Protein AF-A0ABD5BLZ2-F1 (afdb_monomer_lite)

Structure (mmCIF, N/CA/C/O backbone):
data_AF-A0ABD5BLZ2-F1
#
_entry.id   AF-A0ABD5BLZ2-F1
#
loop_
_atom_site.group_PDB
_atom_site.id
_atom_site.type_symbol
_atom_site.label_atom_id
_atom_site.label_alt_id
_atom_site.label_comp_id
_atom_site.label_asym_id
_atom_site.label_entity_id
_atom_site.label_seq_id
_atom_site.pdbx_PDB_ins_code
_atom_site.Cartn_x
_atom_site.Cartn_y
_atom_site.Cartn_z
_atom_site.occupancy
_atom_site.B_iso_or_equiv
_atom_site.auth_seq_id
_atom_site.auth_comp_id
_atom_site.auth_asym_id
_atom_site.auth_atom_id
_atom_site.pdbx_PDB_model_num
ATOM 1 N N . GLY A 1 1 ? -17.790 -18.488 3.631 1.00 69.88 1 GLY A N 1
ATOM 2 C CA . GLY A 1 1 ? -17.364 -19.132 2.370 1.00 69.88 1 GLY A CA 1
ATOM 3 C C . GLY A 1 1 ? -16.326 -18.260 1.701 1.00 69.88 1 GLY A C 1
ATOM 4 O O . GLY A 1 1 ? -16.133 -17.155 2.186 1.00 69.88 1 GLY A O 1
ATOM 5 N N . GLU A 1 2 ? -15.668 -18.731 0.642 1.00 71.56 2 GLU A N 1
ATOM 6 C CA . GLU A 1 2 ? -14.803 -17.884 -0.194 1.00 71.56 2 GLU A CA 1
ATOM 7 C C . GLU A 1 2 ? -15.683 -17.042 -1.128 1.00 71.56 2 GLU A C 1
ATOM 9 O O . GLU A 1 2 ? -16.306 -17.601 -2.031 1.00 71.56 2 GLU A O 1
ATOM 14 N N . PRO A 1 3 ? -15.816 -15.724 -0.895 1.00 8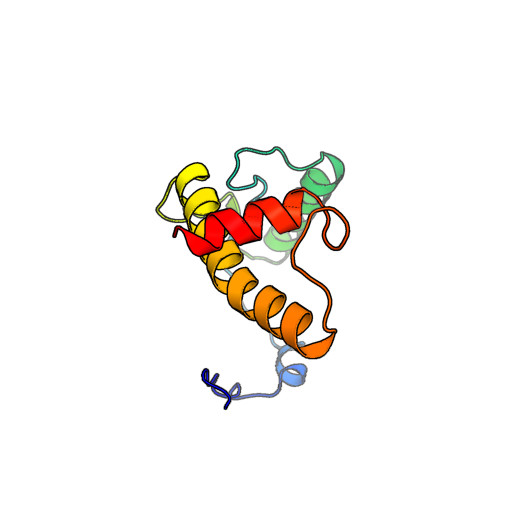0.00 3 PRO A N 1
ATOM 15 C CA . PRO A 1 3 ? -16.738 -14.899 -1.668 1.00 80.00 3 PRO A CA 1
ATOM 16 C C . PRO A 1 3 ? -16.139 -14.464 -3.013 1.00 80.00 3 PRO A C 1
ATOM 18 O O . PRO A 1 3 ? -16.862 -13.956 -3.866 1.00 80.00 3 PRO A O 1
ATOM 21 N N . TYR A 1 4 ? -14.834 -14.671 -3.209 1.00 85.19 4 TYR A N 1
ATOM 22 C CA . TYR A 1 4 ? -14.100 -14.254 -4.395 1.00 85.19 4 TYR A CA 1
ATOM 23 C C . TYR A 1 4 ? -13.421 -15.461 -5.031 1.00 85.19 4 TYR A C 1
ATOM 25 O O . TYR A 1 4 ? -12.689 -16.190 -4.368 1.00 85.19 4 TYR A O 1
ATOM 33 N N . TYR A 1 5 ? -13.663 -15.648 -6.326 1.00 88.25 5 TYR A N 1
ATOM 34 C CA . TYR A 1 5 ? -13.027 -16.679 -7.133 1.00 88.25 5 TYR A CA 1
ATOM 35 C C . TYR A 1 5 ? -12.074 -16.032 -8.134 1.00 88.25 5 TYR A C 1
ATOM 37 O O . TYR A 1 5 ? -12.481 -15.188 -8.935 1.00 88.25 5 TYR A O 1
ATOM 45 N N . THR A 1 6 ? -10.825 -16.487 -8.126 1.00 88.69 6 THR A N 1
ATOM 46 C CA . THR A 1 6 ? -9.837 -16.162 -9.155 1.00 88.69 6 THR A CA 1
ATOM 47 C C . THR A 1 6 ? -9.551 -17.429 -9.941 1.00 88.69 6 THR A C 1
ATOM 49 O O . THR A 1 6 ? -9.133 -18.435 -9.369 1.00 88.69 6 THR A O 1
ATOM 52 N N . ALA A 1 7 ? -9.780 -17.396 -11.255 1.00 90.38 7 ALA A N 1
ATOM 53 C CA . ALA A 1 7 ? -9.508 -18.548 -12.104 1.00 90.38 7 ALA A CA 1
ATOM 54 C C . ALA A 1 7 ? -8.015 -18.925 -12.049 1.00 90.38 7 ALA A C 1
ATOM 56 O O . ALA A 1 7 ? -7.162 -18.030 -12.059 1.00 90.38 7 ALA A O 1
ATOM 57 N N . PRO A 1 8 ? -7.674 -20.227 -12.014 1.00 86.31 8 PRO A N 1
ATOM 58 C CA . PRO A 1 8 ? -6.283 -20.640 -12.055 1.00 86.31 8 PRO A CA 1
ATOM 59 C C . PRO A 1 8 ? -5.645 -20.207 -13.385 1.00 86.31 8 PRO A C 1
ATOM 61 O O . PRO A 1 8 ? -6.309 -20.231 -14.428 1.00 86.31 8 PRO A O 1
ATOM 64 N N . PRO A 1 9 ? -4.358 -19.824 -13.381 1.00 88.31 9 PRO A N 1
ATOM 65 C CA . PRO A 1 9 ? -3.653 -19.514 -14.615 1.00 88.31 9 PRO A CA 1
ATOM 66 C C . PRO A 1 9 ? -3.606 -20.750 -15.524 1.00 88.31 9 PRO A C 1
ATOM 68 O O . PRO A 1 9 ? -3.519 -21.884 -15.058 1.00 88.31 9 PRO A O 1
ATOM 71 N N . ALA A 1 10 ? -3.598 -20.531 -16.842 1.00 91.44 10 ALA A N 1
ATOM 72 C CA . ALA A 1 10 ? -3.518 -21.609 -17.836 1.00 91.44 10 ALA A CA 1
ATOM 73 C C . ALA A 1 10 ? -2.224 -22.448 -17.743 1.00 91.44 10 ALA A C 1
ATOM 75 O O . ALA A 1 10 ? -2.136 -23.539 -18.305 1.00 91.44 10 ALA A O 1
ATOM 76 N N . HIS A 1 11 ? -1.211 -21.936 -17.043 1.00 91.56 11 HIS A N 1
ATOM 77 C CA . HIS A 1 11 ? 0.082 -22.570 -16.832 1.00 91.56 11 HIS A CA 1
ATOM 78 C C . HIS A 1 11 ? 0.525 -22.384 -15.380 1.00 91.56 11 HIS A C 1
ATOM 80 O O . HIS A 1 11 ? 0.081 -21.454 -14.708 1.00 91.56 11 HIS A O 1
ATOM 86 N N . SER A 1 12 ? 1.439 -23.229 -14.899 1.00 93.50 12 SER A N 1
ATOM 87 C CA . SER A 1 12 ? 1.991 -23.059 -13.555 1.00 93.50 12 SER A CA 1
ATOM 88 C C . SER A 1 12 ? 2.826 -21.778 -13.457 1.00 93.50 12 SER A C 1
ATOM 90 O O . SER A 1 12 ? 3.486 -21.372 -14.414 1.00 93.50 12 SER A O 1
ATOM 92 N N . TRP A 1 13 ? 2.846 -21.159 -12.275 1.00 92.38 13 TRP A N 1
ATOM 93 C CA . TRP A 1 13 ? 3.684 -19.985 -12.007 1.00 92.38 13 TRP A CA 1
ATOM 94 C C . TRP A 1 13 ? 5.166 -20.262 -12.268 1.00 92.38 13 TRP A C 1
ATOM 96 O O . TRP A 1 13 ? 5.851 -19.449 -12.883 1.00 92.38 13 TRP A O 1
ATOM 106 N N . LEU A 1 14 ? 5.638 -21.455 -11.889 1.00 95.06 14 LEU A N 1
ATOM 107 C CA . LEU A 1 14 ? 7.017 -21.877 -12.124 1.00 95.06 14 LEU A CA 1
ATOM 108 C C . LEU A 1 14 ? 7.368 -21.898 -13.617 1.00 95.06 14 LEU A C 1
ATOM 110 O O . LEU A 1 14 ? 8.457 -21.471 -13.991 1.00 95.06 14 LEU A O 1
ATOM 114 N N . SER A 1 15 ? 6.450 -22.341 -14.485 1.00 94.31 15 SER A N 1
ATOM 115 C CA . SER A 1 15 ? 6.723 -22.388 -15.924 1.00 94.31 15 SER A CA 1
ATOM 116 C C . SER A 1 15 ? 6.791 -21.001 -16.572 1.00 94.31 15 SER A C 1
ATOM 118 O O . SER A 1 15 ? 7.224 -20.901 -17.717 1.00 94.31 15 SER A O 1
ATOM 120 N N . GLN A 1 16 ? 6.333 -19.940 -15.896 1.00 93.25 16 GLN A N 1
ATOM 121 C CA . GLN A 1 16 ? 6.400 -18.577 -16.430 1.00 93.25 16 GLN A CA 1
ATOM 122 C C . GLN A 1 16 ? 7.750 -17.900 -16.165 1.00 93.25 16 GLN A C 1
ATOM 124 O O . GLN A 1 16 ? 8.107 -16.991 -16.906 1.00 93.25 16 GLN A O 1
ATOM 129 N N . VAL A 1 17 ? 8.528 -18.352 -15.173 1.00 95.00 17 VAL A N 1
ATOM 130 C CA . VAL A 1 17 ? 9.782 -17.690 -14.752 1.00 95.00 17 VAL A CA 1
ATOM 131 C C . VAL A 1 17 ? 10.836 -17.653 -15.864 1.00 95.00 17 VAL A C 1
ATOM 133 O O . VAL A 1 17 ? 11.613 -16.708 -15.952 1.00 95.00 17 VAL A O 1
ATOM 136 N N . THR A 1 18 ? 10.865 -18.664 -16.735 1.00 94.44 18 THR A N 1
ATOM 137 C CA . THR A 1 18 ? 11.824 -18.754 -17.851 1.00 94.44 18 THR A CA 1
ATOM 138 C C . THR A 1 18 ? 11.255 -18.262 -19.180 1.00 94.44 18 THR A C 1
ATOM 140 O O . THR A 1 18 ? 11.954 -18.267 -20.196 1.00 94.44 18 THR A O 1
ATOM 143 N N . ARG A 1 19 ? 9.985 -17.843 -19.209 1.00 93.75 19 ARG A N 1
ATOM 144 C CA . ARG A 1 19 ? 9.321 -17.397 -20.430 1.00 93.75 19 ARG A CA 1
ATOM 145 C C . ARG A 1 19 ? 9.632 -15.924 -20.679 1.00 93.75 19 ARG A C 1
ATOM 147 O O . ARG A 1 19 ? 9.411 -15.084 -19.817 1.00 93.75 19 ARG A O 1
ATOM 154 N N . GLN A 1 20 ? 10.092 -15.608 -21.889 1.00 93.94 20 GLN A N 1
ATOM 155 C CA . GLN A 1 20 ? 10.324 -14.226 -22.307 1.00 93.94 20 GLN A CA 1
ATOM 156 C C . GLN A 1 20 ? 9.002 -13.432 -22.285 1.00 93.94 20 GLN A C 1
ATOM 158 O O . GLN A 1 20 ? 8.064 -13.824 -22.988 1.00 93.94 20 GLN A O 1
ATOM 163 N N . PRO A 1 21 ? 8.907 -12.321 -21.528 1.00 94.25 21 PRO A N 1
ATOM 164 C CA . PRO A 1 21 ? 7.683 -11.518 -21.445 1.00 94.25 21 PRO A CA 1
ATOM 165 C C . PRO A 1 21 ? 7.480 -10.615 -22.674 1.00 94.25 21 PRO A C 1
ATOM 167 O O . PRO A 1 21 ? 6.428 -9.999 -22.828 1.00 94.25 21 PRO A O 1
ATOM 170 N N . GLY A 1 22 ? 8.481 -10.524 -23.557 1.00 95.81 22 GLY A N 1
ATOM 171 C CA . GLY A 1 22 ? 8.511 -9.552 -24.645 1.00 95.81 22 GLY A CA 1
ATOM 172 C C . GLY A 1 22 ? 8.727 -8.125 -24.133 1.00 95.81 22 GLY A C 1
ATOM 173 O O . GLY A 1 22 ? 9.266 -7.896 -23.050 1.00 95.81 22 GLY A O 1
ATOM 174 N N . ARG A 1 23 ? 8.311 -7.139 -24.934 1.00 97.75 23 ARG A N 1
ATOM 175 C CA . ARG A 1 23 ? 8.447 -5.718 -24.595 1.00 97.75 23 ARG A CA 1
ATOM 176 C C . ARG A 1 23 ? 7.254 -5.231 -23.773 1.00 97.75 23 ARG A C 1
ATOM 178 O O . ARG A 1 23 ? 6.186 -4.970 -24.320 1.00 97.75 23 ARG A O 1
ATOM 185 N N . LEU A 1 24 ? 7.463 -5.073 -22.469 1.00 98.25 24 LEU A N 1
ATOM 186 C CA . LEU A 1 24 ? 6.472 -4.536 -21.539 1.00 98.25 24 LEU A CA 1
ATOM 187 C C . LEU A 1 24 ? 6.410 -3.002 -21.563 1.00 98.25 24 LEU A C 1
ATOM 189 O O . LEU A 1 24 ? 7.379 -2.328 -21.924 1.00 98.25 24 LEU A O 1
ATOM 193 N N . ARG A 1 25 ? 5.257 -2.471 -21.143 1.00 97.88 25 ARG A N 1
ATOM 194 C CA . ARG A 1 25 ? 5.042 -1.062 -20.790 1.00 97.88 25 ARG A CA 1
ATOM 195 C C . ARG A 1 25 ? 4.952 -0.980 -19.271 1.00 97.88 25 ARG A C 1
ATOM 197 O O . ARG A 1 25 ? 4.061 -1.599 -18.695 1.00 97.88 25 ARG A O 1
ATOM 204 N N . ILE A 1 26 ? 5.874 -0.263 -18.647 1.00 97.31 26 ILE A N 1
ATOM 205 C CA . ILE A 1 26 ? 6.051 -0.222 -17.198 1.00 97.31 26 ILE A CA 1
ATOM 206 C C . ILE A 1 26 ? 5.885 1.225 -16.742 1.00 97.31 26 ILE A C 1
ATOM 208 O O . ILE A 1 26 ? 6.606 2.110 -17.197 1.00 97.31 26 ILE A O 1
ATOM 212 N N . GLY A 1 27 ? 4.905 1.454 -15.871 1.00 94.56 27 GLY A N 1
ATOM 213 C CA . GLY A 1 27 ? 4.709 2.734 -15.205 1.00 94.56 27 GLY A CA 1
ATOM 214 C C . GLY A 1 27 ? 5.456 2.752 -13.878 1.00 94.56 27 GLY A C 1
ATOM 215 O O . GLY A 1 27 ? 5.257 1.849 -13.065 1.00 94.56 27 GLY A O 1
ATOM 216 N N . MET A 1 28 ? 6.292 3.763 -13.664 1.00 92.50 28 MET A N 1
ATOM 217 C CA . MET A 1 28 ? 6.993 3.982 -12.400 1.00 92.50 28 MET A CA 1
ATOM 218 C C . MET A 1 28 ? 6.273 5.065 -11.605 1.00 92.50 28 MET A C 1
ATOM 220 O O . MET A 1 28 ? 6.067 6.162 -12.109 1.00 92.50 28 MET A O 1
ATOM 224 N N . MET A 1 29 ? 5.896 4.755 -10.368 1.00 90.56 29 MET A N 1
ATOM 225 C CA . MET A 1 29 ? 5.301 5.709 -9.435 1.00 90.56 29 MET A CA 1
ATOM 226 C C . MET A 1 29 ? 6.228 5.816 -8.227 1.00 90.56 29 MET A C 1
ATOM 228 O O . MET A 1 29 ? 6.394 4.858 -7.472 1.00 90.56 29 MET A O 1
ATOM 232 N N . THR A 1 30 ? 6.883 6.963 -8.096 1.00 86.94 30 THR A N 1
ATOM 233 C CA . THR A 1 30 ? 7.915 7.248 -7.085 1.00 86.94 30 THR A CA 1
ATOM 234 C C . THR A 1 30 ? 7.384 8.110 -5.944 1.00 86.94 30 THR A C 1
ATOM 236 O O . THR A 1 30 ? 8.023 8.195 -4.897 1.00 86.94 30 THR A O 1
ATOM 239 N N . GLU A 1 31 ? 6.212 8.717 -6.113 1.00 86.38 31 GLU A N 1
ATOM 240 C CA . GLU A 1 31 ? 5.550 9.557 -5.118 1.00 86.38 31 GLU A CA 1
ATOM 241 C C . GLU A 1 31 ? 4.312 8.861 -4.555 1.00 86.38 31 GLU A C 1
ATOM 243 O O . GLU A 1 31 ? 3.595 8.159 -5.268 1.00 86.38 31 GLU A O 1
ATOM 248 N N . ALA A 1 32 ? 4.045 9.045 -3.263 1.00 87.94 32 ALA A N 1
ATOM 249 C CA . ALA A 1 32 ? 2.850 8.502 -2.631 1.00 87.94 32 ALA A CA 1
ATOM 250 C C . ALA A 1 32 ? 1.618 9.377 -2.923 1.00 87.94 32 ALA A C 1
ATOM 252 O O . ALA A 1 32 ? 1.720 10.594 -3.062 1.00 87.94 32 ALA A O 1
ATOM 253 N N . TRP A 1 33 ? 0.417 8.782 -2.927 1.00 89.69 33 TRP A N 1
ATOM 254 C CA . TRP A 1 33 ? -0.840 9.515 -3.174 1.00 89.69 33 TRP A CA 1
ATOM 255 C C . TRP A 1 33 ? -1.115 10.656 -2.190 1.00 89.69 33 TRP A C 1
ATOM 257 O O . TRP A 1 33 ? -1.883 11.564 -2.492 1.00 89.69 33 TRP A O 1
ATOM 267 N N . ASN A 1 34 ? -0.499 10.618 -1.011 1.00 90.00 34 ASN A N 1
ATOM 268 C CA . ASN A 1 34 ? -0.609 11.667 -0.005 1.00 90.00 34 ASN A CA 1
ATOM 269 C C . ASN A 1 34 ? 0.330 12.863 -0.259 1.00 90.00 34 ASN A C 1
ATOM 271 O O . ASN A 1 34 ? 0.435 13.734 0.605 1.00 90.00 34 ASN A O 1
ATOM 275 N N . GLY A 1 35 ? 1.041 12.889 -1.392 1.00 86.19 35 GLY A N 1
ATOM 276 C CA . GLY A 1 35 ? 2.061 13.893 -1.711 1.00 86.19 35 GLY A CA 1
ATOM 277 C C . GLY A 1 35 ? 3.346 13.745 -0.890 1.00 86.19 35 GLY A C 1
ATOM 278 O O . GLY A 1 35 ? 4.203 14.630 -0.905 1.00 86.19 35 GLY A O 1
ATOM 279 N N . GLY A 1 36 ? 3.480 12.651 -0.137 1.00 88.31 36 GLY A N 1
ATOM 280 C CA . GLY A 1 36 ? 4.681 12.326 0.614 1.00 88.31 36 GLY A CA 1
ATOM 281 C C . GLY A 1 36 ? 5.826 11.979 -0.330 1.00 88.31 36 GLY A C 1
ATOM 282 O O . GLY A 1 36 ? 5.672 11.157 -1.236 1.00 88.31 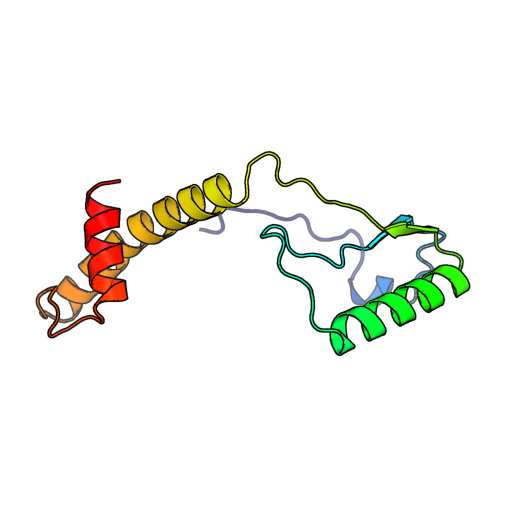36 GLY A O 1
ATOM 283 N N . LYS A 1 37 ? 6.989 12.590 -0.090 1.00 86.81 37 LYS A N 1
ATOM 284 C CA . LYS A 1 37 ? 8.210 12.258 -0.822 1.00 86.81 37 LYS A CA 1
ATOM 285 C C . LYS A 1 37 ? 8.763 10.931 -0.331 1.00 86.81 37 LYS A C 1
ATOM 287 O O . LYS A 1 37 ? 8.922 10.726 0.870 1.00 86.81 37 LYS A O 1
ATOM 292 N N . THR A 1 38 ? 9.100 10.068 -1.276 1.00 90.25 38 THR A N 1
ATOM 293 C CA . THR A 1 38 ? 9.847 8.847 -0.996 1.00 90.25 38 THR A CA 1
ATOM 294 C C . THR A 1 38 ? 11.259 9.195 -0.532 1.00 90.25 38 THR A C 1
ATOM 296 O O . THR A 1 38 ? 11.892 10.112 -1.059 1.00 90.25 38 THR A O 1
ATOM 299 N N . GLU A 1 39 ? 11.750 8.456 0.463 1.00 93.81 39 GLU A N 1
ATOM 300 C CA . GLU A 1 39 ? 13.111 8.605 0.981 1.00 93.81 39 GLU A CA 1
ATOM 301 C C . GLU A 1 39 ? 14.154 8.459 -0.133 1.00 93.81 39 GLU A C 1
ATOM 303 O O . GLU A 1 39 ? 14.014 7.642 -1.048 1.00 93.81 39 GLU A O 1
ATOM 308 N N . SER A 1 40 ? 15.223 9.252 -0.057 1.00 93.44 40 SER A N 1
ATOM 309 C CA . SER A 1 40 ? 16.164 9.431 -1.172 1.00 93.44 40 SER A CA 1
ATOM 310 C C . SER A 1 40 ? 16.863 8.139 -1.603 1.00 93.44 40 SER A C 1
ATOM 312 O O . SER A 1 40 ? 17.098 7.933 -2.792 1.00 93.44 40 SER A O 1
ATOM 314 N N . ASN A 1 41 ? 17.151 7.239 -0.662 1.00 95.81 41 ASN A N 1
ATOM 315 C CA . ASN A 1 41 ? 17.735 5.930 -0.948 1.00 95.81 41 ASN A CA 1
ATOM 316 C C . ASN A 1 41 ? 16.760 5.005 -1.699 1.00 95.81 41 ASN A C 1
ATOM 318 O O . ASN A 1 41 ? 17.178 4.280 -2.599 1.00 95.81 41 ASN A O 1
ATOM 322 N N . ILE A 1 42 ? 15.468 5.049 -1.365 1.00 94.75 42 ILE A N 1
ATOM 323 C CA . ILE A 1 42 ? 14.423 4.262 -2.035 1.00 94.75 42 ILE A CA 1
ATOM 324 C C . ILE A 1 42 ? 14.156 4.836 -3.430 1.00 94.75 42 ILE A C 1
ATOM 326 O O . ILE A 1 42 ? 14.062 4.082 -4.402 1.00 94.75 42 ILE A O 1
ATOM 330 N N . ALA A 1 43 ? 14.097 6.166 -3.550 1.00 92.69 43 ALA A N 1
ATOM 331 C CA . ALA A 1 43 ? 13.951 6.845 -4.834 1.00 92.69 43 ALA A CA 1
ATOM 332 C C . ALA A 1 43 ? 15.131 6.527 -5.771 1.00 92.69 43 ALA A C 1
ATOM 334 O O . ALA A 1 43 ? 14.918 6.188 -6.934 1.00 92.69 43 ALA A O 1
ATOM 335 N N . GLY A 1 44 ? 16.362 6.544 -5.247 1.00 94.19 44 GLY A N 1
ATOM 336 C CA . GLY A 1 44 ? 17.568 6.170 -5.990 1.00 94.19 44 GLY A CA 1
ATOM 337 C C . GLY A 1 44 ? 17.527 4.731 -6.511 1.00 94.19 44 GLY A C 1
ATOM 338 O O . GLY A 1 44 ? 17.698 4.508 -7.707 1.00 94.19 44 GLY A O 1
ATOM 339 N N . ALA A 1 45 ? 17.205 3.760 -5.651 1.00 95.44 45 ALA A N 1
ATOM 340 C CA . ALA A 1 45 ? 17.073 2.356 -6.060 1.00 95.44 45 ALA A CA 1
ATOM 341 C C . ALA A 1 45 ? 15.963 2.143 -7.112 1.00 95.44 45 ALA A C 1
ATOM 343 O O . ALA A 1 45 ? 16.090 1.319 -8.024 1.00 95.44 45 ALA A O 1
ATOM 344 N N . THR A 1 46 ? 14.876 2.911 -7.014 1.00 94.75 46 THR A N 1
ATOM 345 C CA . THR A 1 46 ? 13.777 2.874 -7.989 1.00 94.75 46 THR A CA 1
ATOM 346 C C . THR A 1 46 ? 14.230 3.409 -9.352 1.00 94.75 46 THR A C 1
ATOM 348 O O . THR A 1 46 ? 13.946 2.783 -10.375 1.00 94.75 46 THR A O 1
ATOM 351 N N . ALA A 1 47 ? 15.008 4.496 -9.377 1.00 93.94 47 ALA A N 1
ATOM 352 C CA . ALA A 1 47 ? 15.578 5.050 -10.606 1.00 93.94 47 ALA A CA 1
ATOM 353 C C . ALA A 1 47 ? 16.604 4.103 -11.262 1.00 93.94 47 ALA A C 1
ATOM 355 O O . ALA A 1 47 ? 16.598 3.924 -12.480 1.00 93.94 47 ALA A O 1
ATOM 356 N N . GLU A 1 48 ? 17.450 3.429 -10.477 1.00 97.00 48 GLU A N 1
ATOM 357 C CA . GLU A 1 48 ? 18.361 2.398 -11.003 1.00 97.00 48 GLU A CA 1
ATOM 358 C C . GLU A 1 48 ? 17.594 1.239 -11.663 1.00 97.00 48 GLU A C 1
ATOM 360 O O . GLU A 1 48 ? 17.994 0.727 -12.714 1.00 97.00 48 GLU A O 1
ATOM 365 N N . THR A 1 49 ? 16.452 0.859 -11.083 1.00 96.88 49 THR A N 1
ATOM 366 C CA . THR A 1 49 ? 15.574 -0.183 -11.632 1.00 96.88 49 THR A CA 1
ATOM 367 C C . THR A 1 49 ? 14.953 0.240 -12.964 1.00 96.88 49 THR A C 1
ATOM 369 O O . THR A 1 49 ? 14.892 -0.568 -13.892 1.00 96.88 49 THR A O 1
ATOM 372 N N . GLU A 1 50 ? 14.536 1.501 -13.101 1.00 96.69 50 GLU A N 1
ATOM 373 C CA . GLU A 1 50 ? 14.047 2.050 -14.372 1.00 96.69 50 GLU A CA 1
ATOM 374 C C . GLU A 1 50 ? 15.100 1.928 -15.484 1.00 96.69 50 GLU A C 1
ATOM 376 O O . GLU A 1 50 ? 14.792 1.426 -16.571 1.00 96.69 50 GLU A O 1
ATOM 381 N N . VAL A 1 51 ? 16.353 2.300 -15.199 1.00 97.12 51 VAL A N 1
ATOM 382 C CA . VAL A 1 51 ? 17.466 2.180 -16.157 1.00 97.12 51 VAL A CA 1
ATOM 383 C C . VAL A 1 51 ? 17.684 0.723 -16.566 1.00 97.12 51 VAL A C 1
ATOM 385 O O . VAL A 1 51 ? 17.827 0.428 -17.757 1.00 97.12 51 VAL A O 1
ATOM 388 N N . LEU A 1 52 ? 17.673 -0.202 -15.603 1.00 98.25 52 LEU A N 1
ATOM 389 C CA . LEU A 1 52 ? 17.835 -1.630 -15.875 1.00 98.25 52 LEU A CA 1
ATOM 390 C C . LEU A 1 52 ? 16.709 -2.170 -16.771 1.00 98.25 52 LEU A C 1
ATOM 392 O O . LEU A 1 52 ? 16.977 -2.863 -17.753 1.00 98.25 52 LEU A O 1
ATOM 396 N N . LEU A 1 53 ? 15.454 -1.836 -16.472 1.00 98.00 53 LEU A N 1
ATOM 397 C CA . LEU A 1 53 ? 14.296 -2.274 -17.256 1.00 98.00 53 LEU A CA 1
ATOM 398 C C . LEU A 1 53 ? 14.322 -1.710 -18.684 1.00 98.00 53 LEU A C 1
ATOM 400 O O . LEU A 1 53 ? 14.012 -2.433 -19.636 1.00 98.00 53 LEU A O 1
ATOM 404 N N . ALA A 1 54 ? 14.731 -0.451 -18.850 1.00 97.50 54 ALA A N 1
ATOM 405 C CA . ALA A 1 54 ? 14.922 0.151 -20.165 1.00 97.50 54 ALA A CA 1
ATOM 406 C C . ALA A 1 54 ? 16.038 -0.556 -20.956 1.00 97.50 54 ALA A C 1
ATOM 408 O O . ALA A 1 54 ? 15.852 -0.869 -22.135 1.00 97.50 54 ALA A O 1
ATOM 409 N N . ALA A 1 55 ? 17.162 -0.887 -20.309 1.00 98.12 55 ALA A N 1
ATOM 410 C CA . ALA A 1 55 ? 18.267 -1.629 -20.923 1.00 98.12 55 ALA A CA 1
ATOM 411 C C . ALA A 1 55 ? 17.872 -3.059 -21.344 1.00 98.12 55 ALA A C 1
ATOM 413 O O . ALA A 1 55 ? 18.375 -3.570 -22.344 1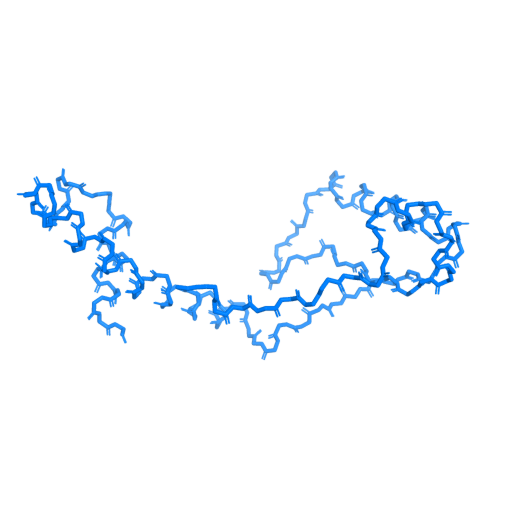.00 98.12 55 ALA A O 1
ATOM 414 N N . LEU A 1 56 ? 16.926 -3.682 -20.635 1.00 97.69 56 LEU A N 1
ATOM 415 C CA . LEU A 1 56 ? 16.316 -4.966 -21.009 1.00 97.69 56 LEU A CA 1
ATOM 416 C C . LEU A 1 56 ? 15.308 -4.851 -22.173 1.00 97.69 56 LEU A C 1
ATOM 418 O O . LEU A 1 56 ? 14.749 -5.855 -22.614 1.00 97.69 56 LEU A O 1
ATOM 422 N N . GLY A 1 57 ? 15.086 -3.644 -22.702 1.00 97.94 57 GLY A N 1
ATOM 423 C CA . GLY A 1 57 ? 14.263 -3.388 -23.885 1.00 97.94 57 GLY A CA 1
ATOM 424 C C . GLY A 1 57 ? 12.808 -3.021 -23.588 1.00 97.94 57 GLY A C 1
ATOM 425 O O . GLY A 1 57 ? 12.002 -2.937 -24.522 1.00 97.94 57 GLY A O 1
ATOM 426 N N . HIS A 1 58 ? 12.445 -2.797 -22.323 1.00 98.56 58 HIS A N 1
ATOM 427 C CA . HIS A 1 58 ? 11.100 -2.369 -21.942 1.00 98.56 58 HIS A CA 1
ATOM 428 C C . HIS A 1 58 ? 10.859 -0.879 -22.215 1.00 98.56 58 HIS A C 1
ATOM 430 O O . HIS A 1 58 ? 11.782 -0.088 -22.400 1.00 98.56 58 HIS A O 1
ATOM 436 N N . GLN A 1 59 ? 9.586 -0.492 -22.270 1.00 98.06 59 GLN A N 1
ATOM 437 C CA . GLN A 1 59 ? 9.179 0.908 -22.256 1.00 98.06 59 GLN A CA 1
ATOM 438 C C . GLN A 1 59 ? 8.863 1.299 -20.823 1.00 98.06 59 GLN A C 1
ATOM 440 O O . GLN A 1 59 ? 7.867 0.824 -20.281 1.00 98.06 59 GLN A O 1
ATOM 445 N N . VAL A 1 60 ? 9.688 2.159 -20.240 1.00 97.56 60 VAL A N 1
ATOM 446 C CA . VAL A 1 60 ? 9.495 2.657 -18.880 1.00 97.56 60 VAL A CA 1
ATOM 447 C C . VAL A 1 60 ? 9.134 4.135 -18.946 1.00 97.56 60 VAL A C 1
ATOM 449 O O . VAL A 1 60 ? 9.654 4.861 -19.794 1.00 97.56 60 VAL A O 1
ATOM 452 N N . SER A 1 61 ? 8.185 4.555 -18.119 1.00 94.25 61 SER A N 1
ATOM 453 C CA . SER A 1 61 ? 7.805 5.958 -17.977 1.00 94.25 61 SER A CA 1
ATOM 454 C C . SER A 1 61 ? 7.343 6.229 -16.558 1.00 94.25 61 SER A C 1
ATOM 456 O O . SER A 1 61 ? 6.587 5.429 -15.998 1.00 94.25 61 SER A O 1
ATOM 458 N N . GLU A 1 62 ? 7.715 7.382 -16.020 1.00 91.25 62 GLU A N 1
ATOM 459 C CA . GLU A 1 62 ? 7.072 7.916 -14.826 1.00 91.25 62 GLU A CA 1
ATOM 460 C C . GLU A 1 62 ? 5.566 8.085 -15.075 1.00 91.25 62 GLU A C 1
ATOM 462 O O . GLU A 1 62 ? 5.132 8.486 -16.161 1.00 91.25 62 GLU A O 1
ATOM 467 N N . THR A 1 63 ? 4.759 7.694 -14.094 1.00 90.25 63 THR A N 1
ATOM 468 C CA . THR A 1 63 ? 3.305 7.772 -14.167 1.00 90.25 63 THR A CA 1
ATOM 469 C C . THR A 1 63 ? 2.729 8.175 -12.826 1.00 90.25 63 THR A C 1
ATOM 471 O O . THR A 1 63 ? 3.164 7.726 -11.768 1.00 90.25 63 THR A O 1
ATOM 474 N N . GLU A 1 64 ? 1.645 8.932 -12.897 1.00 86.75 64 GLU A N 1
ATOM 475 C CA . GLU A 1 64 ? 0.736 9.114 -11.778 1.00 86.75 64 GLU A CA 1
ATOM 476 C C . GLU A 1 64 ? -0.443 8.162 -11.956 1.00 86.75 64 GLU A C 1
ATOM 478 O O . GLU A 1 64 ? -1.050 8.087 -13.028 1.00 86.75 64 GLU A O 1
ATOM 483 N N . MET A 1 65 ? -0.767 7.404 -10.913 1.00 84.50 65 MET A N 1
ATOM 484 C CA . MET A 1 65 ? -1.950 6.552 -10.900 1.00 84.50 65 MET A CA 1
ATOM 485 C C . MET A 1 65 ? -3.018 7.219 -10.045 1.00 84.50 65 MET A C 1
ATOM 487 O O . MET A 1 65 ? -3.033 7.071 -8.825 1.00 84.50 65 MET A O 1
ATOM 491 N N . ALA A 1 66 ? -3.900 7.979 -10.692 1.00 86.19 66 ALA A N 1
ATOM 492 C CA . ALA A 1 66 ? -4.992 8.649 -10.005 1.00 86.19 66 ALA A CA 1
ATOM 493 C C . ALA A 1 66 ? -5.975 7.621 -9.422 1.00 86.19 66 ALA A C 1
ATOM 495 O O . ALA A 1 66 ? -6.541 6.802 -10.142 1.00 86.19 66 ALA A O 1
ATOM 496 N N . ILE A 1 67 ? -6.223 7.715 -8.116 1.00 87.62 67 ILE A N 1
ATOM 497 C CA . ILE A 1 67 ? -7.220 6.904 -7.396 1.00 87.62 67 ILE A CA 1
ATOM 498 C C . ILE A 1 67 ? -8.669 7.351 -7.660 1.00 87.62 67 ILE A C 1
ATOM 500 O O . ILE A 1 67 ? -9.605 6.722 -7.179 1.00 87.62 67 ILE A O 1
ATOM 504 N N . GLY A 1 68 ? -8.862 8.441 -8.411 1.00 93.12 68 GLY A N 1
ATOM 505 C CA . GLY A 1 68 ? -10.177 8.986 -8.772 1.00 93.12 68 GLY A CA 1
ATOM 506 C C . GLY A 1 68 ? -10.836 9.869 -7.706 1.00 93.12 68 GLY A C 1
ATOM 507 O O . GLY A 1 68 ? -11.892 10.433 -7.969 1.00 93.12 68 GLY A O 1
ATOM 508 N N . VAL A 1 69 ? -10.209 10.019 -6.538 1.00 94.31 69 VAL A N 1
ATOM 509 C CA . VAL A 1 69 ? -10.631 10.879 -5.420 1.00 94.31 69 VAL A CA 1
ATOM 510 C C . VAL A 1 69 ? -9.414 11.581 -4.814 1.00 94.31 69 VAL A C 1
ATOM 512 O O . VAL A 1 69 ? -8.272 11.205 -5.089 1.00 94.31 69 VAL A O 1
ATOM 515 N N . SER A 1 70 ? -9.630 12.599 -3.986 1.00 93.25 70 SER A N 1
ATOM 516 C CA . SER A 1 70 ? -8.546 13.202 -3.206 1.00 93.25 70 SER A CA 1
ATOM 517 C C . SER A 1 70 ? -8.004 12.233 -2.147 1.00 93.25 70 SER A C 1
ATOM 519 O O . SER A 1 70 ? -8.695 11.319 -1.688 1.00 93.25 70 SER A O 1
ATOM 521 N N . TRP A 1 71 ? -6.765 12.459 -1.702 1.00 93.38 71 TRP A N 1
ATOM 522 C CA . TRP A 1 71 ? -6.182 11.711 -0.584 1.00 93.38 71 TRP A CA 1
ATOM 523 C C . TRP A 1 71 ? -7.054 11.792 0.678 1.00 93.38 71 TRP A C 1
ATOM 525 O O . TRP A 1 71 ? -7.234 10.799 1.379 1.00 93.38 71 TRP A O 1
ATOM 535 N N . GLN A 1 72 ? -7.637 12.960 0.951 1.00 94.94 72 GLN A N 1
ATOM 536 C CA . GLN A 1 72 ? -8.501 13.192 2.105 1.00 94.94 72 GLN A CA 1
ATOM 537 C C . GLN A 1 72 ? -9.788 12.369 2.020 1.00 94.94 72 GLN A C 1
ATOM 539 O O . GLN A 1 72 ? -10.178 11.755 3.012 1.00 94.94 72 GLN A O 1
ATOM 544 N N . GLU A 1 73 ? -10.419 12.313 0.846 1.00 95.88 73 GLU A N 1
ATOM 545 C CA . GLU A 1 73 ? -11.601 11.475 0.613 1.00 95.88 73 GLU A CA 1
ATOM 546 C C . GLU A 1 73 ? -11.270 9.987 0.767 1.00 95.88 73 GLU A C 1
ATOM 548 O O . GLU A 1 73 ? -12.031 9.263 1.409 1.00 95.88 73 GLU A O 1
ATOM 553 N N . LEU A 1 74 ? -10.114 9.537 0.263 1.00 95.25 74 LEU A N 1
ATOM 554 C CA . LEU A 1 74 ? -9.655 8.158 0.450 1.00 95.25 74 LEU A CA 1
ATOM 555 C C . LEU A 1 74 ? -9.447 7.824 1.933 1.00 95.25 74 LEU A C 1
ATOM 557 O O . LEU A 1 74 ? -9.935 6.797 2.404 1.00 95.25 74 LEU A O 1
ATOM 561 N N . VAL A 1 75 ? -8.736 8.679 2.675 1.00 94.94 75 VAL A N 1
ATOM 562 C CA . VAL A 1 75 ? -8.487 8.478 4.112 1.00 94.94 75 VAL A CA 1
ATOM 563 C C . VAL A 1 75 ? -9.799 8.454 4.886 1.00 94.94 75 VAL A C 1
ATOM 565 O O . VAL A 1 75 ? -9.975 7.597 5.751 1.00 94.94 75 VAL A O 1
ATOM 568 N N . PHE A 1 76 ? -10.727 9.355 4.561 1.00 95.12 76 PHE A N 1
ATOM 569 C CA . PHE A 1 76 ? -12.030 9.416 5.209 1.00 95.12 76 PHE A CA 1
ATOM 570 C C . PHE A 1 76 ? -12.853 8.147 4.948 1.00 95.12 76 PHE A C 1
ATOM 572 O O . PHE A 1 76 ? -13.297 7.505 5.900 1.00 95.12 76 PHE A O 1
ATOM 579 N N . ALA A 1 77 ? -12.974 7.725 3.686 1.00 95.56 77 ALA A N 1
ATOM 580 C CA . ALA A 1 77 ? -13.681 6.498 3.324 1.00 95.56 77 ALA A CA 1
ATOM 581 C C . ALA A 1 77 ? -13.051 5.257 3.981 1.00 95.56 77 ALA A C 1
ATOM 583 O O . ALA A 1 77 ? -13.758 4.391 4.500 1.00 95.56 77 ALA A O 1
ATOM 584 N N . ASN A 1 78 ? -11.716 5.186 4.021 1.00 95.12 78 ASN A N 1
ATOM 585 C CA . ASN A 1 78 ? -11.005 4.113 4.709 1.00 95.12 78 ASN A CA 1
ATOM 586 C C . ASN A 1 78 ? -11.302 4.116 6.217 1.00 95.12 78 ASN A C 1
ATOM 588 O O . ASN A 1 78 ? -11.617 3.065 6.772 1.00 95.12 78 ASN A O 1
ATOM 592 N N . ALA A 1 79 ? -11.241 5.276 6.878 1.00 94.94 79 ALA A N 1
ATOM 593 C CA . ALA A 1 79 ? -11.531 5.394 8.306 1.00 94.94 79 ALA A CA 1
ATOM 594 C C . ALA A 1 79 ? -12.960 4.937 8.636 1.00 94.94 79 ALA A C 1
ATOM 596 O O . ALA A 1 79 ? -13.147 4.198 9.602 1.00 94.94 79 ALA A O 1
ATOM 597 N N . GLN A 1 80 ? -13.945 5.302 7.811 1.00 96.50 80 GLN A N 1
ATOM 598 C CA . GLN A 1 80 ? -15.331 4.852 7.960 1.00 96.50 80 GLN A CA 1
ATOM 599 C C . GLN A 1 80 ? -15.452 3.326 7.907 1.00 96.50 80 GLN A C 1
ATOM 601 O O . GLN A 1 80 ? -15.985 2.724 8.838 1.00 96.50 80 GLN A O 1
ATOM 606 N N . ILE A 1 81 ? -14.907 2.692 6.863 1.00 96.38 81 ILE A N 1
ATOM 607 C CA . ILE A 1 81 ? -14.975 1.232 6.690 1.00 96.38 81 ILE A CA 1
ATOM 608 C C . ILE A 1 81 ? -14.274 0.510 7.846 1.00 96.38 81 ILE A C 1
ATOM 610 O O . ILE A 1 81 ? -14.818 -0.441 8.409 1.00 96.38 81 ILE A O 1
ATOM 614 N N . TRP A 1 82 ? -13.073 0.957 8.220 1.00 96.25 82 TRP A N 1
ATOM 615 C CA . TRP A 1 82 ? -12.312 0.353 9.314 1.00 96.25 82 TRP A CA 1
ATOM 616 C C . TRP A 1 82 ? -13.034 0.469 10.654 1.00 96.25 82 TRP A C 1
ATOM 618 O O . TRP A 1 82 ? -13.150 -0.525 11.370 1.00 96.25 82 TRP A O 1
ATOM 628 N N . CYS A 1 83 ? -13.544 1.655 10.984 1.00 97.62 83 CYS A N 1
ATOM 629 C CA . CYS A 1 83 ? -14.206 1.886 12.262 1.00 97.62 83 CYS A CA 1
ATOM 630 C C . CYS A 1 83 ? -15.542 1.144 12.355 1.00 97.62 83 CYS A C 1
ATOM 632 O O . CYS A 1 83 ? -15.802 0.522 13.382 1.00 97.62 83 CYS A O 1
ATOM 634 N N . ALA A 1 84 ? -16.354 1.139 11.293 1.00 97.00 84 ALA A N 1
ATOM 635 C CA . ALA A 1 84 ? -17.610 0.388 11.264 1.00 97.00 84 ALA A CA 1
ATOM 636 C C . ALA A 1 84 ? -17.367 -1.123 11.437 1.00 97.00 84 ALA A C 1
ATOM 638 O O . ALA A 1 84 ? -18.041 -1.779 12.230 1.00 97.00 84 ALA A O 1
ATOM 639 N N . ASN A 1 85 ? -16.346 -1.671 10.767 1.00 95.62 85 ASN A N 1
ATOM 640 C CA . ASN A 1 85 ? -15.967 -3.074 10.940 1.00 95.62 85 ASN A CA 1
ATOM 641 C C . ASN A 1 85 ? -15.483 -3.368 12.367 1.00 95.62 85 ASN A C 1
ATOM 643 O O . ASN A 1 85 ? -15.848 -4.400 12.930 1.00 95.62 85 ASN A O 1
ATOM 647 N N . LEU A 1 86 ? -14.685 -2.474 12.963 1.00 97.06 86 LEU A N 1
ATOM 648 C CA . LEU A 1 86 ? -14.123 -2.641 14.307 1.00 97.06 86 LEU A CA 1
ATOM 649 C C . LEU A 1 86 ? -15.202 -2.842 15.383 1.00 97.06 86 LEU A C 1
ATOM 651 O O . LEU A 1 86 ? -14.962 -3.599 16.324 1.00 97.06 86 LEU A O 1
ATOM 655 N N . VAL A 1 87 ? -16.381 -2.222 15.239 1.00 97.94 87 VAL A N 1
ATOM 656 C CA . VAL A 1 87 ? -17.492 -2.342 16.203 1.00 97.94 87 VAL A CA 1
ATOM 657 C C . VAL A 1 87 ? -17.824 -3.802 16.496 1.00 97.94 87 VAL A C 1
ATOM 659 O O . VAL A 1 87 ? -17.780 -4.218 17.652 1.00 97.94 87 VAL A O 1
ATOM 662 N N . GLY A 1 88 ? -18.040 -4.611 15.455 1.00 96.69 88 GLY A N 1
ATOM 663 C CA . GLY A 1 88 ? -18.394 -6.023 15.624 1.00 96.69 88 GLY A CA 1
ATOM 664 C C . GLY A 1 88 ? -17.301 -6.851 16.309 1.00 96.69 88 GLY A C 1
ATOM 665 O O . GLY A 1 88 ? -17.604 -7.752 17.092 1.00 96.69 88 GLY A O 1
ATOM 666 N N . TRP A 1 89 ? -16.027 -6.529 16.065 1.00 96.81 89 TRP A N 1
ATOM 667 C CA . TRP A 1 89 ? -14.900 -7.197 16.726 1.00 96.81 89 TRP A CA 1
ATOM 668 C C . TRP A 1 89 ? -14.826 -6.847 18.211 1.00 96.81 89 TRP A C 1
ATOM 670 O O . TRP A 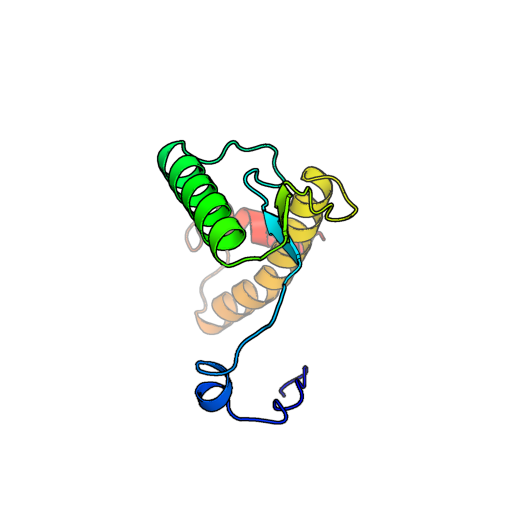1 89 ? -14.664 -7.738 19.045 1.00 96.81 89 TRP A O 1
ATOM 680 N N . VAL A 1 90 ? -14.953 -5.563 18.545 1.00 97.88 90 VAL A N 1
ATOM 681 C CA . VAL A 1 90 ? -14.883 -5.084 19.930 1.00 97.88 90 VAL A CA 1
ATOM 682 C C . VAL A 1 90 ? -16.082 -5.582 20.738 1.00 97.88 90 VAL A C 1
ATOM 684 O O . VAL A 1 90 ? -15.889 -6.063 21.856 1.00 97.88 90 VAL A O 1
ATOM 687 N N . ASP A 1 91 ? -17.286 -5.565 20.163 1.00 98.19 91 ASP A N 1
ATOM 688 C CA . ASP A 1 91 ? -18.485 -6.138 20.783 1.00 98.19 91 ASP A CA 1
ATOM 689 C C . ASP A 1 91 ? -18.311 -7.633 21.059 1.00 98.19 91 ASP A C 1
ATOM 691 O O . ASP A 1 91 ? -18.545 -8.098 22.178 1.00 98.19 91 ASP A O 1
ATOM 695 N N . GLY A 1 92 ? -17.837 -8.389 20.064 1.00 97.69 92 GLY A N 1
ATOM 696 C CA . GLY A 1 92 ? -17.586 -9.822 20.208 1.00 97.69 92 GLY A CA 1
ATOM 697 C C . GLY A 1 92 ? -16.548 -10.132 21.289 1.00 97.69 92 GLY A C 1
ATOM 698 O O . GLY A 1 92 ? -16.757 -11.024 22.113 1.00 97.69 92 GLY A O 1
ATOM 699 N N . LEU A 1 93 ? -15.451 -9.372 21.339 1.00 96.94 93 LEU A N 1
ATOM 700 C CA . LEU A 1 93 ? -14.412 -9.529 22.360 1.00 96.94 93 LEU A CA 1
ATOM 701 C C . LEU A 1 93 ? -14.900 -9.134 23.757 1.00 96.94 93 LEU A C 1
ATOM 703 O O . LEU A 1 93 ? -14.571 -9.817 24.730 1.00 96.94 93 LEU A O 1
ATOM 707 N N . SER A 1 94 ? -15.692 -8.069 23.878 1.00 98.00 94 SER A N 1
ATOM 708 C CA . SER A 1 94 ? -16.300 -7.669 25.149 1.00 98.00 94 SER A CA 1
ATOM 709 C C . SER A 1 94 ? -17.230 -8.761 25.676 1.00 98.00 94 SER A C 1
ATOM 711 O O . SER A 1 94 ? -17.093 -9.176 26.828 1.00 98.00 94 SER A O 1
ATOM 713 N N . GLN A 1 95 ? -18.092 -9.314 24.816 1.00 98.06 95 GLN A N 1
ATOM 714 C CA . GLN A 1 95 ? -18.985 -10.419 25.174 1.00 98.06 95 GLN A CA 1
ATOM 715 C C . GLN A 1 95 ? -18.215 -11.687 25.562 1.00 98.06 95 GLN A C 1
ATOM 717 O O . GLN A 1 95 ? -18.52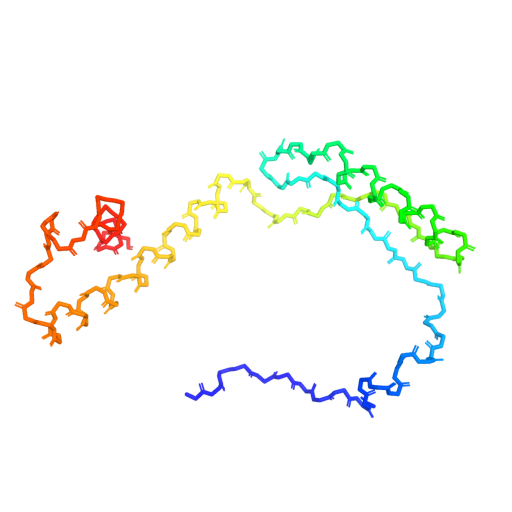4 -12.303 26.580 1.00 98.06 95 GLN A O 1
ATOM 722 N N . ALA A 1 96 ? -17.195 -12.065 24.789 1.00 97.94 96 ALA A N 1
ATOM 723 C CA . ALA A 1 96 ? -16.415 -13.276 25.041 1.00 97.94 96 ALA A CA 1
ATOM 724 C C . ALA A 1 96 ? -15.539 -13.178 26.302 1.00 97.94 96 ALA A C 1
ATOM 726 O O . ALA A 1 96 ? -15.321 -14.178 26.982 1.00 97.94 96 ALA A O 1
ATOM 727 N N . SER A 1 97 ? -15.022 -11.986 26.612 1.00 97.12 97 SER A N 1
ATOM 728 C CA . SER A 1 97 ? -14.144 -11.768 27.770 1.00 97.12 97 SER A CA 1
ATOM 729 C C . SER A 1 97 ? -14.881 -11.341 29.041 1.00 97.12 97 SER A C 1
ATOM 731 O O . SER A 1 97 ? -14.292 -11.384 30.121 1.00 97.12 97 SER A O 1
ATOM 733 N N . GLY A 1 98 ? -16.133 -10.886 28.929 1.00 97.31 98 GLY A N 1
ATOM 734 C CA . GLY A 1 98 ? -16.892 -10.282 30.026 1.00 97.31 98 GLY A CA 1
ATOM 735 C C . GLY A 1 98 ? -16.356 -8.920 30.488 1.00 97.31 98 GLY A C 1
ATOM 736 O O . GLY A 1 98 ? -16.796 -8.405 31.515 1.00 97.31 98 GLY A O 1
ATOM 737 N N . ARG A 1 99 ? -15.392 -8.330 29.768 1.00 97.56 99 ARG A N 1
ATOM 738 C CA . ARG A 1 99 ? -14.803 -7.027 30.101 1.00 97.56 99 ARG A CA 1
ATOM 739 C C . ARG A 1 99 ? -15.581 -5.913 29.407 1.00 97.56 99 ARG A C 1
ATOM 741 O O . ARG A 1 99 ? -15.850 -5.992 28.210 1.00 97.56 99 ARG A O 1
ATOM 748 N N . ALA A 1 100 ? -15.924 -4.869 30.157 1.00 97.12 100 ALA A N 1
ATOM 749 C CA . ALA A 1 100 ? -16.623 -3.705 29.620 1.00 97.12 100 ALA A CA 1
ATOM 750 C C . ALA A 1 100 ? -15.748 -2.934 28.623 1.00 97.12 100 ALA A C 1
ATOM 752 O O . ALA A 1 100 ? -14.545 -2.825 28.823 1.00 97.12 100 ALA A O 1
ATOM 753 N N . ILE A 1 101 ? -16.362 -2.355 27.591 1.00 97.94 101 ILE A N 1
ATOM 754 C CA . ILE A 1 101 ? -15.675 -1.503 26.613 1.00 97.94 101 ILE A CA 1
ATOM 755 C C . ILE A 1 101 ? -15.402 -0.137 27.255 1.00 97.94 101 ILE A C 1
ATOM 757 O O . ILE A 1 101 ? -16.301 0.698 27.381 1.00 97.94 101 ILE A O 1
ATOM 761 N N . SER A 1 102 ? -14.163 0.096 27.685 1.00 97.00 102 SER A N 1
ATOM 762 C CA . SER A 1 102 ? -13.738 1.360 28.295 1.00 97.00 102 SER A CA 1
ATOM 763 C C . SER A 1 102 ? -12.254 1.656 28.048 1.00 97.00 102 SER A C 1
ATOM 765 O O . SER A 1 102 ? -11.515 0.839 27.493 1.00 97.00 102 SER A O 1
ATOM 767 N N . SER A 1 103 ? -11.797 2.827 28.500 1.00 96.75 103 SER A N 1
ATOM 768 C CA . SER A 1 103 ? -10.380 3.219 28.476 1.00 96.75 103 SER A CA 1
ATOM 769 C C . SER A 1 103 ? -9.490 2.378 29.398 1.00 96.75 103 SER A C 1
ATOM 771 O O . SER A 1 103 ? -8.273 2.492 29.335 1.00 96.75 103 SER A O 1
ATOM 773 N N . GLU A 1 104 ? -10.067 1.549 30.271 1.00 97.00 104 GLU A N 1
ATOM 774 C CA . GLU A 1 104 ? -9.313 0.593 31.097 1.00 97.00 104 GLU A CA 1
ATOM 775 C C . GLU A 1 104 ? -8.995 -0.699 30.333 1.00 97.00 104 GLU A C 1
ATOM 777 O O . GLU A 1 104 ? -8.151 -1.497 30.745 1.00 97.00 104 GLU A O 1
ATOM 782 N N . THR A 1 105 ? -9.705 -0.940 29.231 1.00 96.00 105 THR A N 1
ATOM 783 C CA . THR A 1 105 ? -9.637 -2.195 28.477 1.00 96.00 105 THR A CA 1
ATOM 784 C C . THR A 1 105 ? -9.126 -2.029 27.057 1.00 96.00 105 THR A C 1
ATOM 786 O O . THR A 1 105 ? -8.673 -3.015 26.484 1.00 96.00 105 THR A O 1
ATOM 789 N N . LEU A 1 106 ? -9.210 -0.819 26.500 1.00 97.38 106 LEU A N 1
ATOM 790 C CA . LEU A 1 106 ? -8.806 -0.490 25.136 1.00 97.38 106 LEU A CA 1
ATOM 791 C C . LEU A 1 106 ? -7.902 0.740 25.128 1.00 97.38 106 LEU A C 1
ATOM 793 O O . LEU A 1 106 ? -8.089 1.651 25.940 1.00 97.38 106 LEU A O 1
ATOM 797 N N . GLU A 1 107 ? -6.976 0.794 24.168 1.00 97.62 107 GLU A N 1
ATOM 798 C CA . GLU A 1 107 ? -6.207 2.013 23.915 1.00 97.62 107 GLU A CA 1
ATOM 799 C C . GLU A 1 107 ? -7.137 3.167 23.488 1.00 97.62 107 GLU A C 1
ATOM 801 O O . GLU A 1 107 ? -8.193 2.923 22.883 1.00 97.62 107 GLU A O 1
ATOM 806 N N . PRO A 1 108 ? -6.770 4.430 23.778 1.00 97.75 108 PRO A N 1
ATOM 807 C CA . PRO A 1 108 ? -7.580 5.597 23.431 1.00 97.75 108 PRO A CA 1
ATOM 808 C C . PRO A 1 108 ? -7.983 5.656 21.953 1.00 97.75 108 PRO A C 1
ATOM 810 O O . PRO A 1 108 ? -9.130 5.984 21.641 1.00 97.75 108 PRO A O 1
ATOM 813 N N . GLU A 1 109 ? -7.068 5.311 21.050 1.00 96.44 109 GLU A N 1
ATOM 814 C CA . GLU A 1 109 ? -7.266 5.327 19.602 1.00 96.44 109 GLU A CA 1
ATOM 815 C C . GLU A 1 109 ? -8.310 4.290 19.182 1.00 96.44 109 GLU A C 1
ATOM 817 O O . GLU A 1 109 ? -9.242 4.600 18.437 1.00 96.44 109 GLU A O 1
ATOM 822 N N . THR A 1 110 ? -8.206 3.077 19.726 1.00 96.75 110 THR A N 1
ATOM 823 C CA . THR A 1 110 ? -9.145 1.979 19.481 1.00 96.75 110 THR A CA 1
ATOM 824 C C . THR A 1 110 ? -10.541 2.326 20.004 1.00 96.75 110 THR A C 1
ATOM 826 O O . THR A 1 110 ? -11.533 2.137 19.298 1.00 96.75 110 THR A O 1
ATOM 829 N N . LEU A 1 111 ? -10.640 2.901 21.209 1.00 97.75 111 LEU A N 1
ATOM 830 C CA . LEU A 1 111 ? -11.919 3.335 21.779 1.00 97.75 111 LEU A CA 1
ATOM 831 C C . LEU A 1 111 ? -12.553 4.486 20.979 1.00 97.75 111 LEU A C 1
ATOM 833 O O . LEU A 1 111 ? -13.776 4.526 20.821 1.00 97.75 111 LEU A O 1
ATOM 837 N N . ALA A 1 112 ? -11.745 5.416 20.465 1.00 96.75 112 ALA A N 1
ATOM 838 C CA . ALA A 1 112 ? -12.219 6.490 19.597 1.00 96.75 112 ALA A CA 1
ATOM 839 C C . ALA A 1 112 ? -12.744 5.945 18.260 1.00 96.75 112 ALA A C 1
ATOM 841 O O . ALA A 1 112 ? -13.843 6.31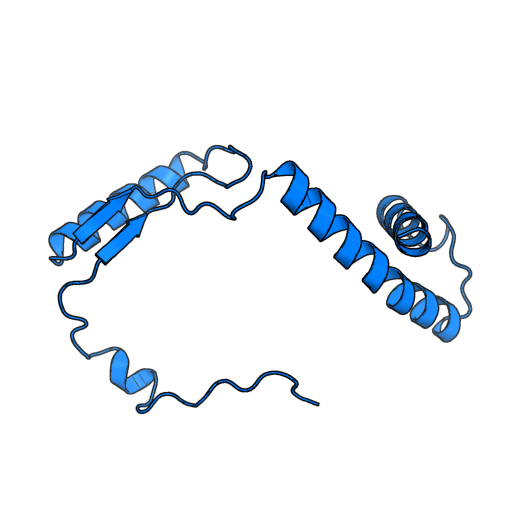7 17.848 1.00 96.75 112 ALA A O 1
ATOM 842 N N . CYS A 1 113 ? -12.012 5.019 17.631 1.00 97.06 113 CYS A N 1
ATOM 843 C CA . CYS A 1 113 ? -12.441 4.350 16.401 1.00 97.06 113 CYS A CA 1
ATOM 844 C C . CYS A 1 113 ? -13.739 3.569 16.611 1.00 97.06 113 CYS A C 1
ATOM 846 O O . CYS A 1 113 ? -14.650 3.673 15.799 1.00 97.06 113 CYS A O 1
ATOM 848 N N . TYR A 1 114 ? -13.858 2.844 17.727 1.00 97.81 114 TYR A N 1
ATOM 849 C CA . TYR A 1 114 ? -15.080 2.129 18.085 1.00 97.81 114 TYR A CA 1
ATOM 850 C C . TYR A 1 114 ? -16.283 3.079 18.176 1.00 97.81 114 TYR A C 1
ATOM 852 O O . TYR A 1 114 ? -17.289 2.868 17.504 1.00 97.81 114 TYR A O 1
ATOM 860 N N . ARG A 1 115 ? -16.162 4.178 18.934 1.00 97.00 115 ARG A N 1
ATOM 861 C CA . ARG A 1 115 ? -17.235 5.181 19.073 1.00 97.00 115 ARG A CA 1
ATOM 862 C C . ARG A 1 115 ? -17.596 5.843 17.749 1.00 97.00 115 ARG A C 1
ATOM 864 O O . ARG A 1 115 ? -18.772 6.069 17.488 1.00 97.00 115 ARG A O 1
ATOM 871 N N . TYR A 1 116 ? -16.597 6.168 16.932 1.00 97.19 116 TYR A N 1
ATOM 872 C CA . TYR A 1 116 ? -16.829 6.714 15.600 1.00 97.19 116 TYR A CA 1
ATOM 873 C C . TYR A 1 116 ? -17.575 5.701 14.725 1.00 97.19 116 TYR A C 1
ATOM 875 O O . TYR A 1 116 ? -18.592 6.045 14.138 1.00 97.19 116 TYR A O 1
ATOM 883 N N . GLY A 1 117 ? -17.141 4.439 14.720 1.00 97.06 117 GLY A N 1
ATOM 884 C CA . GLY A 1 117 ? -17.772 3.355 13.970 1.00 97.06 117 GLY A CA 1
ATOM 885 C C . GLY A 1 117 ? -19.214 3.061 14.377 1.00 97.06 117 GLY A C 1
ATOM 886 O O . GLY A 1 117 ? -19.994 2.641 13.537 1.00 97.06 117 GLY A O 1
ATOM 887 N N . GLN A 1 118 ? -19.596 3.319 15.632 1.00 96.94 118 GLN A N 1
ATOM 888 C CA . GLN A 1 118 ? -20.993 3.213 16.074 1.00 96.94 118 GLN A CA 1
ATOM 889 C C . GLN A 1 118 ? -21.908 4.302 15.483 1.00 96.94 118 GLN A C 1
ATOM 891 O O . GLN A 1 118 ? -23.128 4.157 15.534 1.00 96.94 118 GLN A O 1
ATOM 896 N N . ALA A 1 119 ? -21.340 5.408 14.994 1.00 92.81 119 ALA A N 1
ATOM 897 C CA . ALA A 1 119 ? -22.071 6.577 14.502 1.00 92.81 119 ALA A CA 1
ATOM 898 C C . ALA A 1 119 ? -22.033 6.740 12.970 1.00 92.81 119 ALA A C 1
ATOM 900 O O . ALA A 1 119 ? -22.704 7.633 12.448 1.00 92.81 119 ALA A O 1
ATOM 901 N N . VAL A 1 120 ? -21.232 5.924 12.280 1.00 84.88 120 VAL A N 1
ATOM 902 C CA . VAL A 1 120 ? -21.131 5.852 10.812 1.00 84.88 120 VAL A CA 1
ATOM 903 C C . VAL A 1 120 ? -22.111 4.815 10.284 1.00 84.88 120 VAL A C 1
ATOM 905 O O . VAL A 1 120 ? -22.753 5.116 9.254 1.00 84.88 120 VAL A O 1
#

Organism: Serratia marcescens (NCBI:txid615)

Sequence (120 aa):
GEPYYTAPPAHSWLSQVTRQPGRLRIGMMTEAWNGGKTESNIAGATAETEVLLAALGHQVSETEMAIGVSWQELVFANAQIWCANLVGWVDGLSQASGRAISSETLEPETLACYRYGQAV

Secondary structure (DSSP, 8-state):
------PPPSS-HHHHTTS---S-EEEE--B-TT-PBPPHHHHHHHHHHHHHHHHTT-EEEE-----SS-HHHHHHHHHHHHHHHHHHHHHHHHHHH---SSTTTS-HHHHHHHHHHTT-

Foldseek 3Di:
DPPDDDDDDPDDPVVCPPDDPPAEEEEDEQADLLRDHDDPVVSVVSVVVQVVSVVVVYHYDYDDDDPVDHPVVVVVVVLQVVLLVLLVVLVVCCVVVVPDLDVVVDPPVSSVSVVVNVVD

Radius of gyration: 22.53 Å; chains: 1; bounding box: 40×37×56 Å

pLDDT: mean 93.92, std 4.93, range [69.88, 98.56]

InterPro domains:
  IPR036928 Amidase signature (AS) superfamily [G3DSA:3.90.1300.10] (1-120)
  IPR036928 Amidase signature (AS) superfamily [SSF75304] (4-118)